Protein AF-A0A934QZI3-F1 (afdb_monomer)

Solvent-accessible surface area (backbone atoms only — not comparable to full-atom values): 5406 Å² total; per-residue (Å²): 132,70,75,74,59,53,58,57,54,50,51,52,51,51,53,51,51,55,52,48,56,66,48,48,55,60,52,50,52,55,32,50,66,40,49,57,58,92,77,37,61,13,68,57,52,42,50,53,51,53,50,48,48,50,64,55,46,51,62,47,49,63,68,65,62,65,97,48,84,87,76,50,84,87,59,52,69,71,58,52,51,53,50,56,48,54,56,53,63,74,74,108

InterPro domains:
  IPR011701 Major facilitator superfamily [PF07690] (2-71)
  IPR020846 Major facilitator superfamily domain [PS50850] (1-92)
  IPR036259 MFS transporter superfamily [G3DSA:1.20.1250.20] (1-91)
  IPR036259 MFS transporter superfamily [SSF103473] (2-89)

Mean predicted aligned error: 12.22 Å

Radius of gyration: 19.5 Å; Cα contacts (8 Å, |Δi|>4): 28; chains: 1; bounding box: 39×22×55 Å

Sequence (92 aa):
LPNSHRGRAVSIFLKGSAFATIIAGPFSGLLLGMDGFAGVTGWHWMFAIQGGMALVFAPLMYRLTMNSVQEVPWLSAAVKSALAEDLRQEQA

Structure (mmCIF, N/CA/C/O backbone):
data_AF-A0A934QZI3-F1
#
_entry.id   AF-A0A934QZI3-F1
#
loop_
_atom_site.group_PDB
_atom_site.id
_atom_site.type_symbol
_atom_site.label_atom_id
_atom_site.label_alt_id
_atom_site.label_comp_id
_atom_site.label_asym_id
_atom_site.label_entity_id
_atom_site.label_seq_id
_atom_site.pdbx_PDB_ins_code
_atom_site.Cartn_x
_atom_site.Cartn_y
_atom_site.Cartn_z
_atom_site.occupancy
_atom_site.B_iso_or_equiv
_atom_site.auth_seq_id
_atom_site.auth_comp_id
_atom_site.auth_asym_id
_atom_site.auth_atom_id
_atom_site.pdbx_PDB_model_num
ATOM 1 N N . LEU A 1 1 ? -15.891 12.133 21.537 1.00 47.41 1 LEU A N 1
ATOM 2 C CA . LEU A 1 1 ? -15.144 10.873 21.315 1.00 47.41 1 LEU A CA 1
ATOM 3 C C . LEU A 1 1 ? -14.406 10.536 22.607 1.00 47.41 1 LEU A C 1
ATOM 5 O O . LEU A 1 1 ? -13.395 11.180 22.872 1.00 47.41 1 LEU A O 1
ATOM 9 N N . PRO A 1 2 ? -14.928 9.627 23.443 1.00 36.94 2 PRO A N 1
ATOM 10 C CA . PRO A 1 2 ? -14.287 9.235 24.698 1.00 36.94 2 PRO A CA 1
ATOM 11 C C . PRO A 1 2 ? -12.874 8.679 24.452 1.00 36.94 2 PRO A C 1
ATOM 13 O O . PRO A 1 2 ? -12.632 7.964 23.476 1.00 36.94 2 PRO A O 1
ATOM 16 N N . ASN A 1 3 ? -11.922 9.045 25.314 1.00 50.25 3 ASN A N 1
ATOM 17 C CA . ASN A 1 3 ? -10.482 8.812 25.125 1.00 50.25 3 ASN A CA 1
ATOM 18 C C . ASN A 1 3 ? -10.076 7.323 25.041 1.00 50.25 3 ASN A C 1
ATOM 20 O O . ASN A 1 3 ? -9.051 7.015 24.432 1.00 50.25 3 ASN A O 1
ATOM 24 N N . SER A 1 4 ? -10.883 6.397 25.569 1.00 53.66 4 SER A N 1
ATOM 25 C CA . SER A 1 4 ? -10.548 4.965 25.660 1.00 53.66 4 SER A CA 1
ATOM 26 C C . SER A 1 4 ? -10.619 4.210 24.324 1.00 53.66 4 SER A C 1
ATOM 28 O O . SER A 1 4 ? -9.839 3.288 24.085 1.00 53.66 4 SER A O 1
ATOM 30 N N . HIS A 1 5 ? -11.468 4.642 23.387 1.00 52.38 5 HIS A N 1
ATOM 31 C CA . HIS A 1 5 ? -11.638 3.975 22.086 1.00 52.38 5 HIS A CA 1
ATOM 32 C C . HIS A 1 5 ? -10.593 4.398 21.036 1.00 52.38 5 HIS A C 1
ATOM 34 O O . HIS A 1 5 ? -10.294 3.650 20.099 1.00 52.38 5 HIS A O 1
ATOM 40 N N . ARG A 1 6 ? -9.966 5.571 21.217 1.00 55.16 6 ARG A N 1
ATOM 41 C CA . ARG A 1 6 ? -8.895 6.069 20.335 1.00 55.16 6 ARG A CA 1
ATOM 42 C C . ARG A 1 6 ? -7.648 5.195 20.424 1.00 55.16 6 ARG A C 1
ATOM 44 O O . ARG A 1 6 ? -7.054 4.900 19.393 1.00 55.16 6 ARG A O 1
ATOM 51 N N . GLY A 1 7 ? -7.294 4.722 21.622 1.00 55.59 7 GLY A N 1
ATOM 52 C CA . GLY A 1 7 ? -6.134 3.847 21.824 1.00 55.59 7 GLY A CA 1
ATOM 53 C C . GLY A 1 7 ? -6.230 2.545 21.023 1.00 55.59 7 GLY A C 1
ATOM 54 O O . GLY A 1 7 ? -5.267 2.128 20.379 1.00 55.59 7 GLY A O 1
ATOM 55 N N . ARG A 1 8 ? -7.423 1.944 20.963 1.00 56.78 8 ARG A N 1
ATOM 56 C CA . ARG A 1 8 ? -7.660 0.704 20.213 1.00 56.78 8 ARG A CA 1
ATOM 57 C C . ARG A 1 8 ? -7.633 0.932 18.700 1.00 56.78 8 ARG A C 1
ATOM 59 O O . ARG A 1 8 ? -6.961 0.175 17.999 1.00 56.78 8 ARG A O 1
ATOM 66 N N . ALA A 1 9 ? -8.267 1.996 18.207 1.00 62.44 9 ALA A N 1
ATOM 67 C CA . ALA A 1 9 ? -8.212 2.371 16.791 1.00 62.44 9 ALA A CA 1
ATOM 68 C C . ALA A 1 9 ? -6.774 2.670 16.329 1.00 62.44 9 ALA A C 1
ATOM 70 O O . ALA A 1 9 ? -6.327 2.144 15.310 1.00 62.44 9 ALA A O 1
ATOM 71 N N . VAL A 1 10 ? -6.016 3.425 17.130 1.00 63.34 10 VAL A N 1
ATOM 72 C CA . VAL A 1 10 ? -4.602 3.726 16.866 1.00 63.34 10 VAL A CA 1
ATOM 73 C C . VAL A 1 10 ? -3.763 2.450 16.870 1.00 63.34 10 VAL A C 1
ATOM 75 O O . VAL A 1 10 ? -2.943 2.271 15.977 1.00 63.34 10 VAL A O 1
ATOM 78 N N . SER A 1 11 ? -3.999 1.514 17.796 1.00 60.88 11 SER A N 1
ATOM 79 C CA . SER A 1 11 ? -3.261 0.242 17.827 1.00 60.88 11 SER A CA 1
ATOM 80 C C . SER A 1 11 ? -3.498 -0.625 16.583 1.00 60.88 11 SER A C 1
ATOM 82 O O . SER A 1 11 ? -2.582 -1.292 16.106 1.00 60.88 11 SER A O 1
ATOM 84 N N . ILE A 1 12 ? -4.717 -0.618 16.031 1.00 68.31 12 ILE A N 1
ATOM 85 C CA . ILE A 1 12 ? -5.053 -1.357 14.806 1.00 68.31 12 ILE A CA 1
ATOM 86 C C . ILE A 1 12 ? -4.398 -0.683 13.602 1.00 68.31 12 ILE A C 1
ATOM 88 O O . ILE A 1 12 ? -3.768 -1.364 12.794 1.00 68.31 12 ILE A O 1
ATOM 92 N N . PHE A 1 13 ? -4.479 0.645 13.527 1.00 70.75 13 PHE A N 1
ATOM 93 C CA . PHE A 1 13 ? -3.821 1.421 12.483 1.00 70.75 13 PHE A CA 1
ATOM 94 C C . PHE A 1 13 ? -2.302 1.215 12.492 1.00 70.75 13 PHE A C 1
ATOM 96 O O . PHE A 1 13 ? -1.705 0.977 11.447 1.00 70.75 13 PHE A O 1
ATOM 103 N N . LEU A 1 14 ? -1.678 1.224 13.672 1.00 70.94 14 LEU A N 1
ATOM 104 C CA . LEU A 1 14 ? -0.235 1.054 13.818 1.00 70.94 14 LEU A CA 1
ATOM 105 C C . LEU A 1 14 ? 0.223 -0.350 13.402 1.00 70.94 14 LEU A C 1
ATOM 107 O O . LEU A 1 14 ? 1.225 -0.482 12.704 1.00 70.94 14 LEU A O 1
ATOM 111 N N . LYS A 1 15 ? -0.546 -1.390 13.755 1.00 70.69 15 LYS A N 1
ATOM 112 C CA . LYS A 1 15 ? -0.301 -2.761 13.276 1.00 70.69 15 LYS A CA 1
ATOM 113 C C . LYS A 1 15 ? -0.409 -2.857 11.754 1.00 70.69 15 LYS A C 1
ATOM 115 O O . LYS A 1 15 ? 0.451 -3.470 11.130 1.00 70.69 15 LYS A O 1
ATOM 120 N N . GLY A 1 16 ? -1.429 -2.229 11.165 1.00 78.50 16 GLY A N 1
ATOM 121 C CA . GLY A 1 16 ? -1.598 -2.170 9.711 1.00 78.50 16 GLY A CA 1
ATOM 122 C C . GLY A 1 16 ? -0.444 -1.445 9.015 1.00 78.50 16 GLY A C 1
ATOM 123 O O . GLY A 1 16 ? 0.099 -1.954 8.039 1.00 78.50 16 GLY A O 1
ATOM 124 N N . SER A 1 17 ? -0.019 -0.303 9.559 1.00 74.88 17 SER A N 1
ATOM 125 C CA . SER A 1 17 ? 1.101 0.489 9.039 1.00 74.88 17 SER A CA 1
ATOM 126 C C . SER A 1 17 ? 2.428 -0.276 9.099 1.00 74.88 17 SER A C 1
ATOM 128 O O . SER A 1 17 ? 3.136 -0.371 8.098 1.00 74.88 17 SER A O 1
ATOM 130 N N . ALA A 1 18 ? 2.736 -0.913 10.234 1.00 76.25 18 ALA A N 1
ATOM 131 C CA . ALA A 1 18 ? 3.940 -1.732 10.374 1.00 76.25 18 ALA A CA 1
ATOM 132 C C . ALA A 1 18 ? 3.962 -2.898 9.372 1.00 76.25 18 ALA A C 1
ATOM 134 O O . ALA A 1 18 ? 4.984 -3.160 8.739 1.00 76.25 18 ALA A O 1
ATOM 135 N N . PHE A 1 19 ? 2.821 -3.562 9.183 1.00 80.81 19 PHE A N 1
ATOM 136 C CA . PHE A 1 19 ? 2.686 -4.649 8.218 1.00 80.81 19 PHE A CA 1
ATOM 137 C C . PHE A 1 19 ? 2.860 -4.172 6.769 1.00 80.81 19 PHE A C 1
ATOM 139 O O . PHE A 1 19 ? 3.554 -4.821 5.987 1.00 80.81 19 PHE A O 1
ATOM 146 N N . ALA A 1 20 ? 2.298 -3.010 6.422 1.00 83.44 20 ALA A N 1
ATOM 147 C CA . ALA A 1 20 ? 2.453 -2.415 5.098 1.00 83.44 20 ALA A CA 1
ATOM 148 C C . ALA A 1 20 ? 3.928 -2.144 4.763 1.00 83.44 20 ALA A C 1
A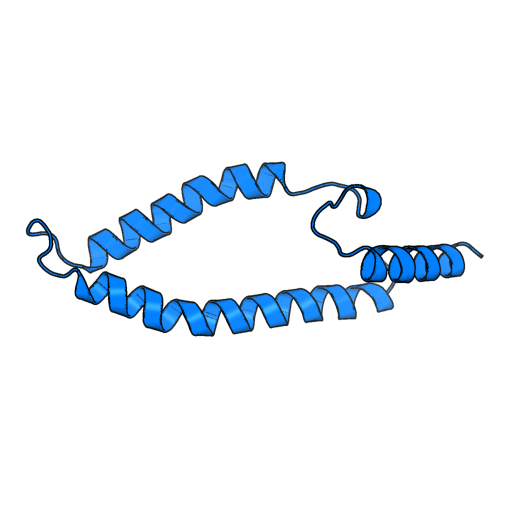TOM 150 O O . ALA A 1 20 ? 4.375 -2.483 3.669 1.00 83.44 20 ALA A O 1
ATOM 151 N N . THR A 1 21 ? 4.707 -1.619 5.712 1.00 83.06 21 THR A N 1
ATOM 152 C CA . THR A 1 21 ? 6.144 -1.358 5.523 1.00 83.06 21 THR A CA 1
ATOM 153 C C . THR A 1 21 ? 6.943 -2.638 5.274 1.00 83.06 21 THR A C 1
ATOM 155 O O . THR A 1 21 ? 7.815 -2.655 4.406 1.00 83.06 21 THR A O 1
ATOM 158 N N . ILE A 1 22 ? 6.624 -3.728 5.984 1.00 88.06 22 ILE A N 1
ATOM 159 C CA . ILE A 1 22 ? 7.287 -5.031 5.801 1.00 88.06 22 ILE A CA 1
ATOM 160 C C . ILE A 1 22 ? 7.059 -5.565 4.381 1.00 88.06 22 ILE A C 1
ATOM 162 O O . ILE A 1 22 ? 7.971 -6.133 3.785 1.00 88.06 22 ILE A O 1
ATOM 166 N N . ILE A 1 23 ? 5.865 -5.359 3.821 1.00 87.81 23 ILE A N 1
ATOM 167 C CA . ILE A 1 23 ? 5.513 -5.823 2.472 1.00 87.81 23 ILE A CA 1
ATOM 168 C C . ILE A 1 23 ? 6.041 -4.878 1.387 1.00 87.81 23 ILE A C 1
ATOM 170 O O . ILE A 1 23 ? 6.440 -5.340 0.317 1.00 87.81 23 ILE A O 1
ATOM 174 N N . ALA A 1 24 ? 6.085 -3.569 1.649 1.00 83.06 24 ALA A N 1
ATOM 175 C CA . ALA A 1 24 ? 6.465 -2.557 0.666 1.00 83.06 24 ALA A CA 1
ATOM 176 C C . ALA A 1 24 ? 7.883 -2.759 0.107 1.00 83.06 24 ALA A C 1
ATOM 178 O O . ALA A 1 24 ? 8.108 -2.529 -1.083 1.00 83.06 24 ALA A O 1
ATOM 179 N N . GLY A 1 25 ? 8.823 -3.222 0.939 1.00 84.19 25 GLY A N 1
ATOM 180 C CA . GLY A 1 25 ? 10.206 -3.495 0.536 1.00 84.19 25 GLY A CA 1
ATOM 181 C C . GLY A 1 25 ? 10.310 -4.605 -0.521 1.00 84.19 25 GLY A C 1
ATOM 182 O O . GLY A 1 25 ? 10.707 -4.319 -1.653 1.00 84.19 25 GLY A O 1
ATOM 183 N N . PRO A 1 26 ? 9.913 -5.852 -0.204 1.00 85.88 26 PRO A N 1
ATOM 184 C CA . PRO A 1 26 ? 9.888 -6.953 -1.166 1.00 85.88 26 PRO A CA 1
ATOM 185 C C . PRO A 1 26 ? 9.029 -6.653 -2.396 1.00 85.88 26 PRO A C 1
ATOM 187 O O . PRO A 1 26 ? 9.436 -6.959 -3.512 1.00 85.88 26 PRO A O 1
ATOM 190 N N . PHE A 1 27 ? 7.873 -6.008 -2.217 1.00 84.94 27 PHE A N 1
ATOM 191 C CA . PHE A 1 27 ? 6.990 -5.636 -3.322 1.00 84.94 27 PHE A CA 1
ATOM 192 C C . PHE A 1 27 ? 7.671 -4.678 -4.307 1.00 84.94 27 PHE A C 1
ATOM 194 O O . PHE A 1 27 ? 7.634 -4.901 -5.516 1.00 84.94 27 PHE A O 1
ATOM 201 N N . SER A 1 28 ? 8.362 -3.656 -3.795 1.00 81.75 28 SER A N 1
ATOM 202 C CA . SER A 1 28 ? 9.141 -2.733 -4.627 1.00 81.75 28 SER A CA 1
ATOM 203 C C . SER A 1 28 ? 10.309 -3.440 -5.315 1.00 81.75 28 SER A C 1
ATOM 205 O O . SER A 1 28 ? 10.540 -3.210 -6.498 1.00 81.75 28 SER A O 1
ATOM 207 N N . GLY A 1 29 ? 11.006 -4.340 -4.614 1.00 82.19 29 GLY A N 1
ATOM 208 C CA . GLY A 1 29 ? 12.101 -5.132 -5.181 1.00 82.19 29 GLY A CA 1
ATOM 209 C C . GLY A 1 29 ? 11.657 -6.062 -6.314 1.00 82.19 29 GLY A C 1
ATOM 210 O O . GLY A 1 29 ? 12.341 -6.151 -7.329 1.00 82.19 29 GLY A O 1
ATOM 211 N N . LEU A 1 30 ? 10.488 -6.698 -6.188 1.00 83.25 30 LEU A N 1
ATOM 212 C CA . LEU A 1 30 ? 9.904 -7.533 -7.243 1.00 83.25 30 LEU A CA 1
ATOM 213 C C . LEU A 1 30 ? 9.558 -6.715 -8.493 1.00 83.25 30 LEU A C 1
ATOM 215 O O . LEU A 1 30 ? 9.830 -7.160 -9.603 1.00 83.25 30 LEU A O 1
ATOM 219 N N . LEU A 1 31 ? 9.006 -5.512 -8.316 1.00 78.75 31 LEU A N 1
ATOM 220 C CA . LEU A 1 31 ? 8.658 -4.613 -9.422 1.00 78.75 31 LEU A CA 1
ATOM 221 C C . LEU A 1 31 ? 9.896 -4.050 -10.130 1.00 78.75 31 LEU A C 1
ATOM 223 O O . LEU A 1 31 ? 9.929 -3.992 -11.356 1.00 78.75 31 LEU A O 1
ATOM 227 N N . LEU A 1 32 ? 10.931 -3.678 -9.375 1.00 75.81 32 LEU A N 1
ATOM 228 C CA . LEU A 1 32 ? 12.237 -3.304 -9.929 1.00 75.81 32 LEU A CA 1
ATOM 229 C C . LEU A 1 32 ? 12.911 -4.482 -10.640 1.00 75.81 32 LEU A C 1
ATOM 231 O O . LEU A 1 32 ? 13.582 -4.279 -11.642 1.00 75.81 32 LEU A O 1
ATOM 235 N N . GLY A 1 33 ? 12.686 -5.713 -10.178 1.00 74.50 33 GLY A N 1
ATOM 236 C CA . GLY A 1 33 ? 13.140 -6.932 -10.848 1.00 74.50 33 GLY A CA 1
ATOM 237 C C . GLY A 1 33 ? 12.468 -7.204 -12.199 1.00 74.50 33 GLY A C 1
ATOM 238 O O . GLY A 1 33 ? 12.969 -8.028 -12.958 1.00 74.50 33 GLY A O 1
ATOM 239 N N . MET A 1 34 ? 11.376 -6.504 -12.533 1.00 73.31 34 MET A N 1
ATOM 240 C CA . MET A 1 34 ? 10.742 -6.551 -13.860 1.00 73.31 34 MET A CA 1
ATOM 241 C C . MET A 1 34 ? 11.422 -5.623 -14.882 1.00 73.31 34 MET A C 1
ATOM 243 O O . MET A 1 34 ? 10.858 -5.368 -15.949 1.00 73.31 34 MET A O 1
ATOM 247 N N . ASP A 1 35 ? 12.611 -5.095 -14.576 1.00 70.06 35 ASP A N 1
ATOM 248 C CA . ASP A 1 35 ? 13.385 -4.283 -15.514 1.00 70.06 35 ASP A CA 1
ATOM 249 C C . ASP A 1 35 ? 13.682 -5.065 -16.806 1.00 70.06 35 ASP A C 1
ATOM 251 O O . ASP A 1 35 ? 14.213 -6.177 -16.777 1.00 70.06 35 ASP A O 1
ATOM 255 N N . GLY A 1 36 ? 13.269 -4.513 -17.949 1.00 67.31 36 GLY A N 1
ATOM 256 C CA . GLY A 1 36 ? 13.404 -5.161 -19.256 1.00 67.31 36 GLY A CA 1
ATOM 257 C C . GLY A 1 36 ? 12.212 -6.032 -19.673 1.00 67.31 36 GLY A C 1
ATOM 258 O O . GLY A 1 36 ? 12.155 -6.462 -20.828 1.00 67.31 36 GLY A O 1
ATOM 259 N N . PHE A 1 37 ? 11.208 -6.239 -18.812 1.00 69.50 37 PHE A N 1
ATOM 260 C CA . PHE A 1 37 ? 9.959 -6.891 -19.214 1.00 69.50 37 PHE A CA 1
ATOM 261 C C . PHE A 1 37 ? 9.191 -5.983 -20.193 1.00 69.50 37 PHE A C 1
ATOM 263 O O . PHE A 1 37 ? 8.825 -4.855 -19.858 1.00 69.50 37 PHE A O 1
ATOM 270 N N . ALA A 1 38 ? 8.985 -6.469 -21.423 1.00 69.38 38 ALA A N 1
ATOM 271 C CA . ALA A 1 38 ? 8.446 -5.713 -22.563 1.00 69.38 38 ALA A CA 1
ATOM 272 C C . ALA A 1 38 ? 9.292 -4.497 -23.020 1.00 69.38 38 ALA A C 1
ATOM 274 O O . ALA A 1 38 ? 8.773 -3.607 -23.689 1.00 69.38 38 ALA A O 1
ATOM 275 N N . GLY A 1 39 ? 10.591 -4.450 -22.685 1.00 72.94 39 GLY A N 1
ATOM 276 C CA . GLY A 1 39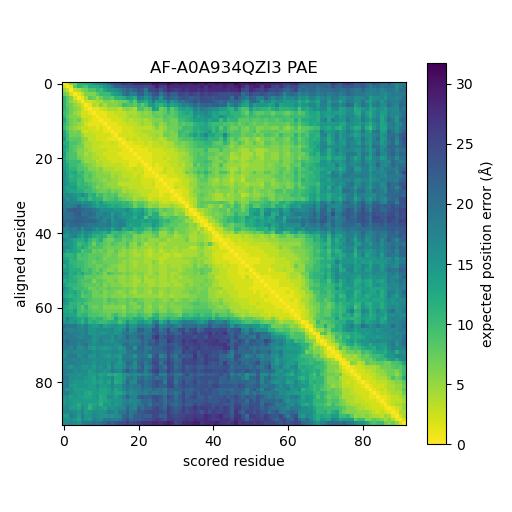 ? 11.487 -3.342 -23.059 1.00 72.94 39 GLY A CA 1
ATOM 277 C C . GLY A 1 39 ? 11.274 -2.055 -22.254 1.00 72.94 39 GLY A C 1
ATOM 278 O O . GLY A 1 39 ? 11.782 -1.001 -22.631 1.00 72.94 39 GLY A O 1
ATOM 279 N N . VAL A 1 40 ? 10.521 -2.133 -21.154 1.00 75.12 40 VAL A N 1
ATOM 280 C CA . VAL A 1 40 ? 10.192 -0.998 -20.288 1.00 75.12 40 VAL A CA 1
ATOM 281 C C . VAL A 1 40 ? 11.005 -1.083 -18.995 1.00 75.12 40 VAL A C 1
ATOM 283 O O . VAL A 1 40 ? 11.187 -2.160 -18.427 1.00 75.12 40 VAL A O 1
ATOM 286 N N . THR A 1 41 ? 11.498 0.059 -18.516 1.00 78.88 41 THR A N 1
ATOM 287 C CA . THR A 1 41 ? 12.235 0.152 -17.246 1.00 78.88 41 THR A CA 1
ATOM 288 C C . THR A 1 41 ? 11.325 -0.191 -16.061 1.00 78.88 41 THR A C 1
ATOM 290 O O . THR A 1 41 ? 10.176 0.259 -16.020 1.00 78.88 41 THR A O 1
ATOM 293 N N . GLY A 1 42 ? 11.833 -0.918 -15.061 1.00 77.44 42 GLY A N 1
ATOM 294 C CA . GLY A 1 42 ? 11.045 -1.460 -13.942 1.00 77.44 42 GLY A CA 1
ATOM 295 C C . GLY A 1 42 ? 10.294 -0.398 -13.127 1.00 77.44 42 GLY A C 1
ATOM 296 O O . GLY A 1 42 ? 9.198 -0.643 -12.625 1.00 77.44 42 GLY A O 1
ATOM 297 N N . TRP A 1 43 ? 10.811 0.834 -13.071 1.00 80.75 43 TRP A N 1
ATOM 298 C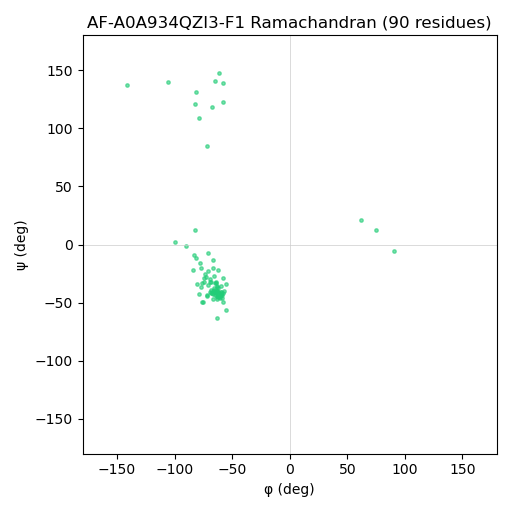 CA . TRP A 1 43 ? 10.149 1.938 -12.369 1.00 80.75 43 TRP A CA 1
ATOM 299 C C . TRP A 1 43 ? 8.807 2.355 -13.004 1.00 80.75 43 TRP A C 1
ATOM 301 O O . TRP A 1 43 ? 7.912 2.797 -12.285 1.00 80.75 43 TRP A O 1
ATOM 311 N N . HIS A 1 44 ? 8.603 2.160 -14.313 1.00 84.38 44 HIS A N 1
ATOM 312 C CA . HIS A 1 44 ? 7.296 2.407 -14.940 1.00 84.38 44 HIS A CA 1
ATOM 313 C C . HIS A 1 44 ? 6.253 1.391 -14.470 1.00 84.38 44 HIS A C 1
ATOM 315 O O . HIS A 1 44 ? 5.111 1.762 -14.197 1.00 84.38 44 HIS A O 1
ATOM 321 N N . TRP A 1 45 ? 6.649 0.123 -14.321 1.00 83.94 45 TRP A N 1
ATOM 322 C CA . TRP A 1 45 ? 5.789 -0.919 -13.759 1.00 83.94 45 TRP A CA 1
ATOM 323 C C . TRP A 1 45 ? 5.418 -0.612 -12.309 1.00 83.94 45 TRP A C 1
ATOM 325 O O . TRP A 1 45 ? 4.265 -0.809 -11.928 1.00 83.94 45 TRP A O 1
ATOM 335 N N . MET A 1 46 ? 6.342 -0.039 -11.526 1.00 83.25 46 MET A N 1
ATOM 336 C CA . MET A 1 46 ? 6.034 0.432 -10.173 1.00 83.25 46 MET A CA 1
ATOM 337 C C . MET A 1 46 ? 4.908 1.465 -10.173 1.00 83.25 46 MET A C 1
ATOM 339 O O . MET A 1 46 ? 3.946 1.294 -9.429 1.00 83.25 46 MET A O 1
ATOM 343 N N . PHE A 1 47 ? 4.982 2.498 -11.018 1.00 84.00 47 PHE A N 1
ATOM 344 C CA . PHE A 1 47 ? 3.931 3.520 -11.088 1.00 84.00 47 PHE A CA 1
ATOM 345 C C . PHE A 1 47 ? 2.622 2.993 -11.667 1.00 84.00 47 PHE A C 1
ATOM 347 O O . PHE A 1 47 ? 1.562 3.320 -11.142 1.00 84.00 47 PHE A O 1
ATOM 354 N N . ALA A 1 48 ? 2.673 2.173 -12.715 1.00 87.12 48 ALA A N 1
ATOM 355 C CA . ALA A 1 48 ? 1.474 1.612 -13.326 1.00 87.12 48 ALA A CA 1
ATOM 356 C C . ALA A 1 48 ? 0.713 0.710 -12.344 1.00 87.12 48 ALA A C 1
ATOM 358 O O . ALA A 1 48 ? -0.501 0.839 -12.196 1.00 87.12 48 ALA A O 1
ATOM 359 N N . ILE A 1 49 ? 1.425 -0.162 -11.626 1.00 87.50 49 ILE A N 1
ATOM 360 C CA . ILE A 1 49 ? 0.817 -1.099 -10.677 1.00 87.50 49 ILE A CA 1
ATOM 361 C C . ILE A 1 49 ? 0.398 -0.376 -9.396 1.00 87.50 49 ILE A C 1
ATOM 363 O O . ILE A 1 49 ? -0.754 -0.502 -8.990 1.00 87.50 49 ILE A O 1
ATOM 367 N N . GLN A 1 50 ? 1.268 0.428 -8.777 1.00 86.00 50 GLN A N 1
ATOM 368 C CA . GLN A 1 50 ? 0.908 1.155 -7.550 1.00 86.00 50 GLN A CA 1
ATOM 369 C C . GLN A 1 50 ? -0.168 2.214 -7.805 1.00 86.00 50 GLN A C 1
ATOM 371 O O . GLN A 1 50 ? -1.126 2.320 -7.040 1.00 86.00 50 GLN A O 1
ATOM 376 N N . GLY A 1 51 ? -0.047 2.965 -8.900 1.00 87.06 51 GLY A N 1
ATOM 377 C CA . GLY A 1 51 ? -1.040 3.949 -9.319 1.00 87.06 51 GLY A CA 1
ATOM 378 C C . GLY A 1 51 ? -2.368 3.294 -9.687 1.00 87.06 51 GLY A C 1
ATOM 379 O O . GLY A 1 51 ? -3.418 3.751 -9.240 1.00 87.06 51 GLY A O 1
ATOM 380 N N . GLY A 1 52 ? -2.332 2.176 -10.418 1.00 92.25 52 GLY A N 1
ATOM 381 C CA . GLY A 1 52 ? -3.521 1.385 -10.733 1.00 92.25 52 GLY A CA 1
ATOM 382 C C . GLY A 1 52 ? -4.214 0.855 -9.478 1.00 92.25 52 GLY A C 1
ATOM 383 O O . GLY A 1 52 ? -5.424 1.013 -9.327 1.00 92.25 52 GLY A O 1
ATOM 384 N N . MET A 1 53 ? -3.452 0.303 -8.529 1.00 89.31 53 MET A N 1
ATOM 385 C CA . MET A 1 53 ? -3.980 -0.138 -7.237 1.00 89.31 53 MET A CA 1
ATOM 386 C C . MET A 1 53 ? -4.631 1.017 -6.477 1.00 89.31 53 MET A C 1
ATOM 388 O O . MET A 1 53 ? -5.749 0.857 -5.996 1.00 89.31 53 MET A O 1
ATOM 392 N N . ALA A 1 54 ? -3.992 2.188 -6.400 1.00 88.62 54 ALA A N 1
ATOM 393 C CA . ALA A 1 54 ? -4.571 3.362 -5.748 1.00 88.62 54 ALA A CA 1
ATOM 394 C C . ALA A 1 54 ? -5.897 3.791 -6.401 1.00 88.62 54 ALA A C 1
ATOM 396 O O . ALA A 1 54 ? -6.863 4.085 -5.694 1.00 88.62 54 ALA A O 1
ATOM 397 N N . LEU A 1 55 ? -5.974 3.751 -7.735 1.00 92.62 55 LEU A N 1
ATOM 398 C CA . LEU A 1 55 ? -7.186 4.077 -8.486 1.00 92.62 55 LEU A CA 1
ATOM 399 C C . LEU A 1 55 ? -8.339 3.103 -8.201 1.00 92.62 55 LEU A C 1
ATOM 401 O O . LEU A 1 55 ? -9.495 3.511 -8.202 1.00 92.62 55 LEU A O 1
ATOM 405 N N . VAL A 1 56 ? -8.030 1.829 -7.947 1.00 91.25 56 VAL A N 1
ATOM 406 C CA . VAL A 1 56 ? -9.011 0.795 -7.577 1.00 91.25 56 VAL A CA 1
ATOM 407 C C . VAL A 1 56 ? -9.401 0.901 -6.100 1.00 91.25 56 VAL A C 1
ATOM 409 O O . VAL A 1 56 ? -10.581 0.802 -5.757 1.00 91.25 56 VAL A O 1
ATOM 412 N N . PHE A 1 57 ? -8.433 1.134 -5.212 1.00 86.75 57 PHE A N 1
ATOM 413 C CA . PHE A 1 57 ? -8.676 1.252 -3.777 1.00 86.75 57 PHE A CA 1
ATOM 414 C C . PHE A 1 57 ? -9.442 2.521 -3.411 1.00 86.75 57 PHE A C 1
ATOM 416 O O . PHE A 1 57 ? -10.237 2.471 -2.481 1.00 86.75 57 PHE A O 1
ATOM 423 N N . ALA A 1 58 ? -9.270 3.632 -4.129 1.00 86.00 58 ALA A N 1
ATOM 424 C CA . ALA A 1 58 ? -9.983 4.879 -3.855 1.00 86.00 58 ALA A CA 1
ATOM 425 C C . ALA A 1 58 ? -11.527 4.726 -3.851 1.00 86.00 58 ALA A C 1
ATOM 427 O O . ALA A 1 58 ? -12.145 5.008 -2.821 1.00 86.00 58 ALA A O 1
ATOM 428 N N . PRO A 1 59 ? -12.184 4.228 -4.918 1.00 88.31 59 PRO A N 1
ATOM 429 C CA . PRO A 1 59 ? -13.629 4.003 -4.914 1.00 88.31 59 PRO A CA 1
ATOM 430 C C . PRO A 1 59 ? -14.043 2.846 -3.993 1.00 88.31 59 PRO A C 1
ATOM 432 O O . PRO A 1 59 ? -15.141 2.872 -3.435 1.00 88.31 59 PRO A O 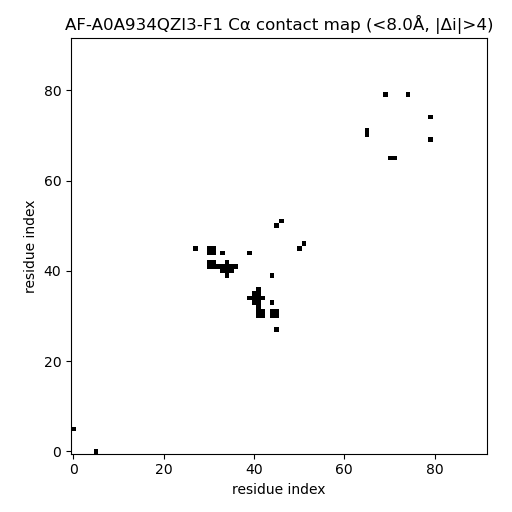1
ATOM 435 N N . LEU A 1 60 ? -13.180 1.841 -3.802 1.00 83.81 60 LEU A N 1
ATOM 436 C CA . LEU A 1 60 ? -13.453 0.731 -2.891 1.00 83.81 60 LEU A CA 1
ATOM 437 C C . LEU A 1 60 ? -13.501 1.206 -1.434 1.00 83.81 60 LEU A C 1
ATOM 439 O O . LEU A 1 60 ? -14.450 0.894 -0.725 1.00 83.81 60 LEU A O 1
ATOM 443 N N . MET A 1 61 ? -12.525 2.003 -0.998 1.00 81.81 61 MET A N 1
ATOM 444 C CA . MET A 1 61 ? -12.483 2.604 0.338 1.00 81.81 61 MET A CA 1
ATOM 445 C C . MET A 1 61 ? -13.620 3.601 0.538 1.00 81.81 61 MET A C 1
ATOM 447 O O . MET A 1 61 ? -14.228 3.618 1.607 1.00 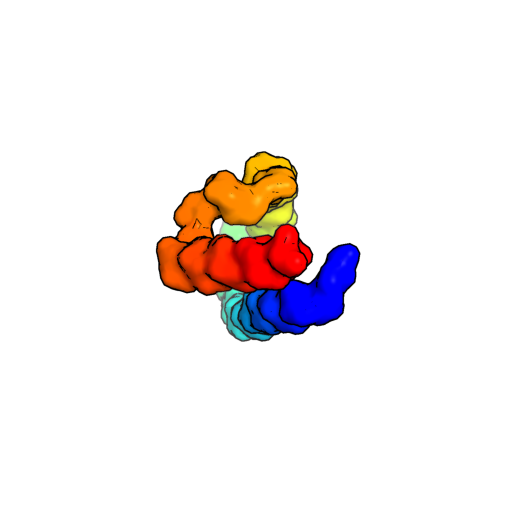81.81 61 MET A O 1
ATOM 451 N N . TYR A 1 62 ? -13.969 4.370 -0.497 1.00 78.44 62 TYR A N 1
ATOM 452 C CA . TYR A 1 62 ? -15.148 5.234 -0.464 1.00 78.44 62 TYR A CA 1
ATOM 453 C C . TYR A 1 62 ? -16.432 4.437 -0.185 1.00 78.44 62 TYR A C 1
ATOM 455 O O . TYR A 1 62 ? -17.243 4.853 0.635 1.00 78.44 62 TYR A O 1
ATOM 463 N N . ARG A 1 63 ? -16.595 3.252 -0.792 1.00 75.94 63 ARG A N 1
ATOM 464 C CA . ARG A 1 63 ? -17.741 2.365 -0.519 1.00 75.94 63 ARG A CA 1
ATOM 465 C C . ARG A 1 63 ? -17.651 1.599 0.801 1.00 75.94 63 ARG A C 1
ATOM 467 O O . ARG A 1 63 ? -18.681 1.316 1.399 1.00 75.94 63 ARG A O 1
ATOM 474 N N . LEU A 1 64 ? -16.449 1.232 1.241 1.00 69.31 64 LEU A N 1
ATOM 475 C CA . LEU A 1 64 ? -16.224 0.468 2.474 1.00 69.31 64 LEU A CA 1
ATOM 476 C C . LEU A 1 64 ? -16.228 1.333 3.737 1.00 69.31 64 LEU A C 1
ATOM 478 O O . LEU A 1 64 ? -16.267 0.789 4.842 1.00 69.31 64 LEU A O 1
ATOM 482 N N . THR A 1 65 ? -16.199 2.657 3.595 1.00 64.62 65 THR A N 1
ATOM 483 C CA . THR A 1 65 ? -16.368 3.586 4.714 1.00 64.62 65 THR A CA 1
ATOM 484 C C . THR A 1 65 ? -17.830 3.543 5.160 1.00 64.62 65 THR A C 1
ATOM 486 O O . THR A 1 65 ? -18.673 4.306 4.700 1.00 64.62 65 THR A O 1
ATOM 489 N N . MET A 1 66 ? -18.142 2.578 6.024 1.00 58.44 66 MET A N 1
ATOM 490 C CA . MET A 1 66 ? -19.449 2.427 6.657 1.00 58.44 66 MET A CA 1
ATOM 491 C C . MET A 1 66 ? -19.547 3.385 7.845 1.00 58.44 66 MET A C 1
ATOM 493 O O . MET A 1 66 ? -18.657 3.435 8.694 1.00 58.44 66 MET A O 1
ATOM 497 N N . ASN A 1 67 ? -20.648 4.132 7.918 1.00 55.12 67 ASN A N 1
ATOM 498 C CA . ASN A 1 67 ? -20.872 5.168 8.931 1.00 55.12 67 ASN A CA 1
ATOM 499 C C . ASN A 1 67 ? -21.119 4.615 10.351 1.00 55.12 67 ASN A C 1
ATOM 501 O O . ASN A 1 67 ? -21.194 5.396 11.298 1.00 55.12 67 ASN A O 1
ATOM 505 N N . SER A 1 68 ? -21.255 3.294 10.527 1.00 50.22 68 SER A N 1
ATOM 506 C CA . SER A 1 68 ? -21.593 2.670 11.811 1.00 50.22 68 SER A CA 1
ATOM 507 C C . SER A 1 68 ? -20.831 1.364 12.044 1.00 50.22 68 SER A C 1
ATOM 509 O O . SER A 1 68 ? -20.731 0.515 11.160 1.00 50.22 68 SER A O 1
ATOM 511 N N . VAL A 1 69 ? -20.329 1.170 13.270 1.00 51.66 69 VAL A N 1
ATOM 512 C CA . VAL A 1 69 ? -19.560 -0.025 13.674 1.00 51.66 69 VAL A CA 1
ATOM 513 C C . VAL A 1 69 ? -20.414 -1.305 13.669 1.00 51.66 69 VAL A C 1
ATOM 515 O O . VAL A 1 69 ? -19.885 -2.413 13.566 1.00 51.66 69 VAL A O 1
ATOM 518 N N . GLN A 1 70 ? -21.741 -1.168 13.729 1.00 49.88 70 GLN A N 1
ATOM 519 C CA . GLN A 1 70 ? -22.675 -2.297 13.748 1.00 49.88 70 GLN A CA 1
ATOM 520 C C . GLN A 1 70 ? -22.803 -2.995 12.384 1.00 49.88 70 GLN A C 1
ATOM 522 O O . GLN A 1 70 ? -23.057 -4.198 12.337 1.00 49.88 70 GLN A O 1
ATOM 527 N N . GLU A 1 71 ? -22.538 -2.288 11.283 1.00 49.53 71 GLU A N 1
ATOM 528 C CA . GLU A 1 71 ? -22.693 -2.823 9.923 1.00 49.53 71 GLU A CA 1
ATOM 529 C C . GLU A 1 71 ? -21.434 -3.506 9.382 1.00 49.53 71 GLU A C 1
ATOM 531 O O . GLU A 1 71 ? -21.450 -4.045 8.284 1.00 49.53 71 GLU A O 1
ATOM 536 N N . VAL A 1 72 ? -20.342 -3.539 10.151 1.00 52.09 72 VAL A N 1
ATOM 537 C CA . VAL A 1 72 ? -19.025 -3.946 9.654 1.00 52.09 72 VAL A CA 1
ATOM 538 C C . VAL A 1 72 ? -18.908 -5.479 9.562 1.00 52.09 72 VAL A C 1
ATOM 540 O O . VAL A 1 72 ? -18.796 -6.143 10.598 1.00 52.09 72 VAL A O 1
ATOM 543 N N . PRO A 1 73 ? -18.887 -6.099 8.366 1.00 53.28 73 PRO A N 1
ATOM 544 C CA . PRO A 1 73 ? -18.872 -7.560 8.236 1.00 53.28 73 PRO A CA 1
ATOM 545 C C . PRO A 1 73 ? -17.490 -8.177 8.506 1.00 53.28 73 PRO A C 1
ATOM 547 O O . PRO A 1 73 ? -17.403 -9.354 8.836 1.00 53.28 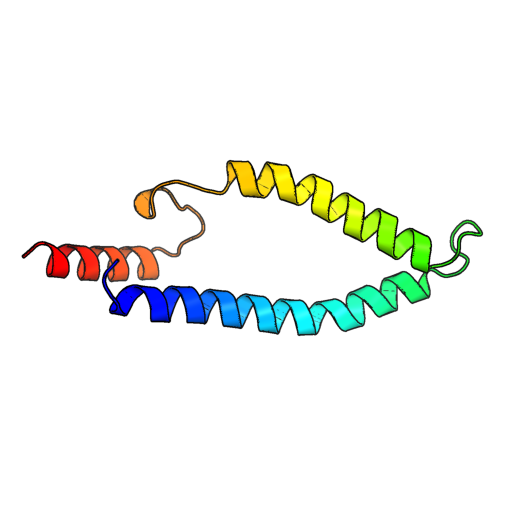73 PRO A O 1
ATOM 550 N N . TRP A 1 74 ? -16.411 -7.389 8.418 1.00 58.31 74 TRP A N 1
ATOM 551 C CA . TRP A 1 74 ? -15.038 -7.856 8.650 1.00 58.31 74 TRP A CA 1
ATOM 552 C C . TRP A 1 74 ? -14.634 -7.888 10.135 1.00 58.31 74 TRP A C 1
ATOM 554 O O . TRP A 1 74 ? -13.581 -8.423 10.480 1.00 58.31 74 TRP A O 1
ATOM 564 N N . LEU A 1 75 ? -15.460 -7.327 11.027 1.00 53.25 75 LEU A N 1
ATOM 565 C CA . LEU A 1 75 ? -15.195 -7.322 12.463 1.00 53.25 75 LEU A CA 1
ATOM 566 C C . LEU A 1 75 ? -15.640 -8.659 13.071 1.00 53.25 75 LEU A C 1
ATOM 568 O O . LEU A 1 75 ? -16.814 -9.026 12.978 1.00 53.25 75 LEU A O 1
ATOM 572 N N . SER A 1 76 ? -14.716 -9.391 13.699 1.00 55.41 76 SER A N 1
ATOM 573 C CA . SER A 1 76 ? -15.039 -10.688 14.304 1.00 55.41 76 SER A CA 1
ATOM 574 C C . SER A 1 76 ? -16.095 -10.540 15.406 1.00 55.41 76 SER A C 1
ATOM 576 O O . SER A 1 76 ? -16.141 -9.527 16.113 1.00 55.41 76 SER A O 1
ATOM 578 N N . ALA A 1 77 ? -16.940 -11.562 15.569 1.00 58.78 77 ALA A N 1
ATOM 579 C CA . ALA A 1 77 ? -18.043 -11.54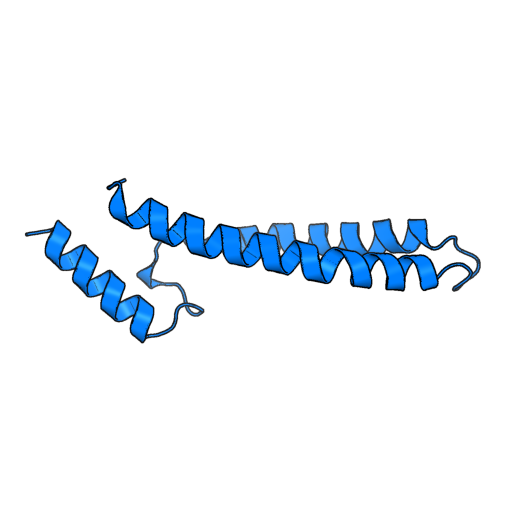8 16.532 1.00 58.78 77 ALA A CA 1
ATOM 580 C C . ALA A 1 77 ? -17.583 -11.245 17.972 1.00 58.78 77 ALA A C 1
ATOM 582 O O . ALA A 1 77 ? -18.269 -10.522 18.687 1.00 58.78 77 ALA A O 1
ATOM 583 N N . ALA A 1 78 ? -16.384 -11.700 18.358 1.00 56.47 78 ALA A N 1
ATOM 584 C CA . ALA A 1 78 ? -15.792 -11.430 19.671 1.00 56.47 78 ALA A CA 1
ATOM 585 C C . ALA A 1 78 ? -15.406 -9.953 19.876 1.00 56.47 78 ALA A C 1
ATOM 587 O O . ALA A 1 78 ? -15.474 -9.425 20.984 1.00 56.47 78 ALA A O 1
ATOM 588 N N . VAL A 1 79 ? -15.006 -9.257 18.806 1.00 59.00 79 VAL A N 1
ATOM 589 C CA . VAL A 1 79 ? -14.715 -7.816 18.861 1.00 59.00 79 VAL A CA 1
ATOM 590 C C . VAL A 1 79 ? -16.014 -7.012 18.885 1.00 59.00 79 VAL A C 1
ATOM 592 O O . VAL A 1 79 ? -16.093 -6.021 19.607 1.00 59.00 79 VAL A O 1
ATOM 595 N N . LYS A 1 80 ? -17.043 -7.462 18.155 1.00 58.28 80 LYS A N 1
ATOM 596 C CA . LYS A 1 80 ? -18.381 -6.856 18.187 1.00 58.28 80 LYS A CA 1
ATOM 597 C C . LYS A 1 80 ? -19.027 -6.966 19.566 1.00 58.28 80 LYS A C 1
ATOM 599 O O . LYS A 1 80 ? -19.565 -5.975 20.041 1.00 58.28 80 LYS A O 1
ATOM 604 N N . SER A 1 81 ? -18.947 -8.129 20.218 1.00 59.88 81 SER A N 1
ATOM 605 C CA . SER A 1 81 ? -19.532 -8.334 21.548 1.00 59.88 81 SER A CA 1
ATOM 606 C C . SER A 1 81 ? -18.825 -7.511 22.622 1.00 59.88 81 SER A C 1
ATOM 608 O O . SER A 1 81 ? -19.497 -6.897 23.440 1.00 59.88 81 SER A O 1
ATOM 610 N N . ALA A 1 82 ? -17.489 -7.438 22.583 1.00 62.53 82 ALA A N 1
ATOM 611 C CA . ALA A 1 82 ? -16.720 -6.600 23.503 1.00 62.53 82 ALA A CA 1
ATOM 612 C C . ALA A 1 82 ? -17.067 -5.112 23.336 1.00 62.53 82 ALA A C 1
ATOM 614 O O . ALA A 1 82 ? -17.293 -4.418 24.317 1.00 62.53 82 ALA A O 1
ATOM 615 N N . LEU A 1 83 ? -17.194 -4.639 22.092 1.00 61.03 83 LEU A N 1
ATOM 616 C CA . LEU A 1 83 ? -17.554 -3.247 21.829 1.00 61.03 83 LEU A CA 1
ATOM 617 C C . LEU A 1 83 ? -19.017 -2.933 22.185 1.00 61.03 83 LEU A C 1
ATOM 619 O O . LEU A 1 83 ? -19.318 -1.835 22.638 1.00 61.03 83 LEU A O 1
ATOM 623 N N . ALA A 1 84 ? -19.932 -3.888 21.996 1.00 63.16 84 ALA A N 1
ATOM 624 C CA . ALA A 1 84 ? -21.330 -3.757 22.406 1.00 63.16 84 ALA A CA 1
ATOM 625 C C . ALA A 1 84 ? -21.510 -3.798 23.933 1.00 63.16 84 ALA A C 1
ATOM 627 O O . ALA A 1 84 ? -22.524 -3.317 24.434 1.00 63.16 84 ALA A O 1
ATOM 628 N N . GLU A 1 85 ? -20.568 -4.389 24.669 1.00 64.50 85 GLU A N 1
ATOM 629 C CA . GLU A 1 85 ? -20.506 -4.311 26.131 1.00 64.50 85 GLU A CA 1
ATOM 630 C C . GLU A 1 85 ? -19.978 -2.944 26.579 1.00 64.50 85 GLU A C 1
ATOM 632 O O . GLU A 1 85 ? -20.644 -2.271 27.361 1.00 64.50 85 GLU A O 1
ATOM 637 N N . ASP A 1 86 ? -18.861 -2.488 26.000 1.00 62.19 86 ASP A N 1
ATOM 638 C CA . ASP A 1 86 ? -18.254 -1.186 26.309 1.00 62.19 86 ASP A CA 1
ATOM 639 C C . ASP A 1 86 ? -19.226 -0.021 26.026 1.00 62.19 86 ASP A C 1
ATOM 641 O O . ASP A 1 86 ? -19.393 0.868 26.859 1.00 62.19 86 ASP A O 1
ATOM 645 N N . LEU A 1 87 ? -19.947 -0.058 24.896 1.00 61.97 87 LEU A N 1
ATOM 646 C CA . LEU A 1 87 ? -20.968 0.945 24.555 1.00 61.97 87 LEU A CA 1
ATOM 647 C C . LEU A 1 87 ? -22.159 0.942 25.524 1.00 61.97 87 LEU A C 1
ATOM 649 O O . LEU A 1 87 ? -22.746 1.993 25.770 1.00 61.97 87 LEU A O 1
ATOM 653 N N . ARG A 1 88 ? -22.528 -0.222 26.074 1.00 60.28 88 ARG A N 1
ATOM 654 C CA . ARG A 1 88 ? -23.641 -0.346 27.029 1.00 60.28 88 ARG A CA 1
ATOM 655 C C . ARG A 1 88 ? -23.264 0.201 28.401 1.00 60.28 88 ARG A C 1
ATOM 657 O O . ARG A 1 88 ? -24.124 0.749 29.079 1.00 60.28 88 ARG A O 1
ATOM 664 N N . GLN A 1 89 ? -21.992 0.078 28.783 1.00 58.28 89 GLN A N 1
ATOM 665 C CA . GLN A 1 89 ? -21.466 0.683 30.006 1.00 58.28 89 GLN A CA 1
ATOM 666 C C . GLN A 1 89 ? -21.314 2.205 29.904 1.00 58.28 89 GLN A C 1
ATOM 668 O O . GLN A 1 89 ? -21.425 2.883 30.914 1.00 58.28 89 GLN A O 1
ATOM 673 N N . GLU A 1 90 ? -21.105 2.754 28.704 1.00 53.44 90 GLU A N 1
ATOM 674 C CA . GLU A 1 90 ? -21.014 4.207 28.483 1.00 53.44 90 GLU A CA 1
ATOM 675 C C . GLU A 1 90 ? -22.383 4.919 28.459 1.00 53.44 90 GLU A C 1
ATOM 677 O O . GLU A 1 90 ? -22.435 6.144 28.558 1.00 53.44 90 GLU A O 1
ATOM 682 N N . GLN A 1 91 ? -23.485 4.173 28.305 1.00 52.69 91 GLN A N 1
ATOM 683 C CA .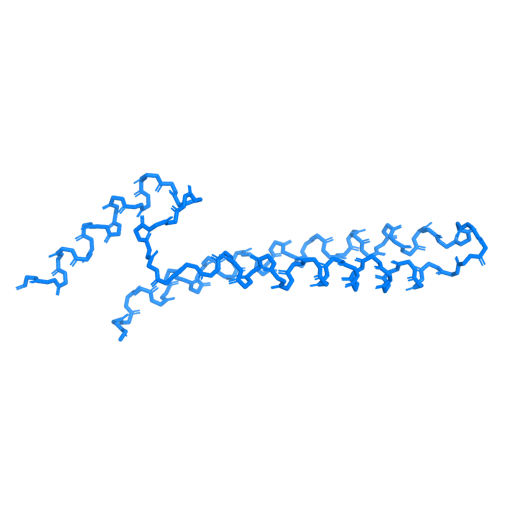 GLN A 1 91 ? -24.860 4.699 28.286 1.00 52.69 91 GLN A CA 1
ATOM 684 C C . GLN A 1 91 ? -25.615 4.549 29.622 1.00 52.69 91 GLN A C 1
ATOM 686 O O . GLN A 1 91 ? -26.787 4.927 29.684 1.00 52.69 91 GLN A O 1
ATOM 691 N N . ALA A 1 92 ? -24.971 4.007 30.661 1.00 45.62 92 ALA A N 1
ATOM 692 C CA . ALA A 1 92 ? -25.497 3.893 32.025 1.00 45.62 92 ALA A CA 1
ATOM 693 C C . ALA A 1 92 ? -24.879 4.962 32.939 1.00 45.62 92 ALA A C 1
ATOM 695 O O . ALA A 1 92 ? -25.619 5.477 33.806 1.00 45.62 92 ALA A O 1
#

Organism: NCBI:txid2800127

pLDDT: mean 70.16, std 13.73, range [36.94, 92.62]

Foldseek 3Di:
DDPPVVVVVV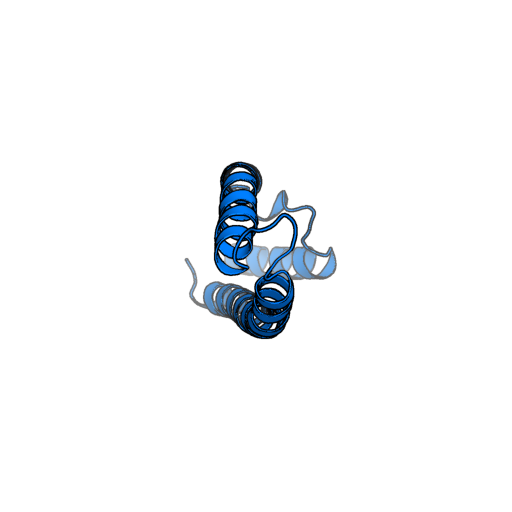VVVVVVVVVCVVVVVVVLVVLQVCQCVVHDHSVVSVCCVVVVVCVVVVVVVVVQPDPDPVPHPPDDPVNVVVVVVVVVVVVD

Secondary structure (DSSP, 8-state):
--HHHHHHHHHHHHHHHHHHHHHHHHHHHHHHTTTTGGG--HHHHHHHHHHHHHHHHHHHHHHH--S-GGG-TTS-HHHHHHHHHHHHHHT-